Protein AF-A0A951H171-F1 (afdb_monomer_lite)

pLDDT: mean 96.92, std 2.87, range [78.06, 98.69]

Foldseek 3Di:
DQLCQCVVDDVVCSVVLLCPQQCPPPVQCFFLCVQQVVVPWRKRKDWDWDQDPLAIWTWMKIWTDDPPDIDIDIDTDDSQNHNVSSRVVSNVVNNVVVD

Radius of gyration: 13.83 Å; chains: 1; bounding box: 28×28×39 Å

Sequence (99 aa):
FFFQMDSLIPREFVGYARFLLSTIEPSQSWGVPVVARPLGYQVFFKDGSEPTGLGQLVHQIARLEGHGRKFSIAVMTDGDPSMAYGIDTIQGVTASLLG

Secondary structure (DSSP, 8-state):
-GGGHHHHS-GGGHHHHHHHHHS--GGG--SHHHHHTTTT-EEEEEEEEEE-SSSEEEEEEEEEEETTEEEEEEEEEEEESSHHHHHHHHHHHHHHHH-

Structure (mmCIF, N/CA/C/O backbone):
data_AF-A0A951H171-F1
#
_entry.id   AF-A0A951H171-F1
#
loop_
_atom_site.group_PDB
_atom_site.id
_atom_site.type_symbol
_atom_site.label_atom_id
_atom_site.label_alt_id
_atom_site.label_comp_id
_atom_site.label_asym_id
_atom_site.label_entity_id
_atom_site.label_seq_id
_atom_site.pdbx_PDB_ins_code
_atom_site.Cartn_x
_atom_site.Cartn_y
_atom_site.Cartn_z
_atom_site.occupancy
_atom_site.B_iso_or_equiv
_atom_site.auth_seq_id
_atom_site.auth_comp_id
_atom_site.auth_asym_id
_atom_site.auth_atom_id
_atom_site.pdbx_PDB_model_num
ATOM 1 N N . PHE A 1 1 ? -10.856 -10.599 0.814 1.00 78.06 1 PHE A N 1
ATOM 2 C CA . PHE A 1 1 ? -9.820 -10.945 1.810 1.00 78.06 1 PHE A CA 1
ATOM 3 C C . PHE A 1 1 ? -9.559 -9.782 2.780 1.00 78.06 1 PHE A C 1
ATOM 5 O O . PHE A 1 1 ? -10.185 -9.777 3.829 1.00 78.06 1 PHE A O 1
ATOM 12 N N . PHE A 1 2 ? -8.797 -8.732 2.429 1.00 92.62 2 PHE A N 1
ATOM 13 C CA . PHE A 1 2 ? -8.512 -7.592 3.337 1.00 92.62 2 PHE A CA 1
ATOM 14 C C . PHE A 1 2 ? -9.755 -6.808 3.822 1.00 92.62 2 PHE A C 1
ATOM 16 O O . PHE A 1 2 ? -9.803 -6.337 4.961 1.00 92.62 2 PHE A O 1
ATOM 23 N N . PHE A 1 3 ? -10.823 -6.740 3.019 1.00 93.75 3 PHE A N 1
ATOM 24 C CA . PHE A 1 3 ? -12.074 -6.083 3.432 1.00 93.75 3 PHE A CA 1
ATOM 25 C C . PHE A 1 3 ? -12.769 -6.788 4.612 1.00 93.75 3 PHE A C 1
ATOM 27 O O . PHE A 1 3 ? -13.399 -6.147 5.454 1.00 93.75 3 PHE A O 1
ATOM 34 N N . GLN A 1 4 ? -12.594 -8.104 4.721 1.00 94.50 4 GLN A N 1
ATOM 35 C CA . GLN A 1 4 ? -13.170 -8.951 5.769 1.00 94.50 4 GLN A CA 1
ATOM 36 C C . GLN A 1 4 ? -12.100 -9.475 6.741 1.00 94.50 4 GLN A C 1
ATOM 38 O O . GLN A 1 4 ? -12.370 -10.405 7.493 1.00 94.50 4 GLN A O 1
ATOM 43 N N . MET A 1 5 ? -10.899 -8.881 6.736 1.00 93.62 5 MET A N 1
ATOM 44 C CA . MET A 1 5 ? -9.723 -9.352 7.478 1.00 93.62 5 MET A CA 1
ATOM 45 C C . MET A 1 5 ? -10.049 -9.718 8.930 1.00 93.62 5 MET A C 1
ATOM 47 O O . MET A 1 5 ? -9.833 -10.854 9.334 1.00 93.62 5 MET A O 1
ATOM 51 N N . ASP A 1 6 ? -10.661 -8.797 9.678 1.00 95.19 6 ASP A N 1
ATOM 52 C CA . ASP A 1 6 ? -10.948 -9.005 11.103 1.00 95.19 6 ASP A CA 1
ATOM 53 C C . ASP A 1 6 ? -11.948 -10.152 11.360 1.00 95.19 6 ASP A C 1
ATOM 55 O O . ASP A 1 6 ? -11.929 -10.743 12.431 1.00 95.19 6 ASP A O 1
ATOM 59 N N . SER A 1 7 ? -12.821 -10.484 10.397 1.00 95.69 7 SER A N 1
ATOM 60 C CA . SER A 1 7 ? -13.779 -11.599 10.528 1.00 95.69 7 SER A CA 1
ATOM 61 C C . SER A 1 7 ? -13.215 -12.956 10.111 1.00 95.69 7 SER A C 1
ATOM 63 O O . SER A 1 7 ? -13.803 -13.982 10.436 1.00 95.69 7 SER A O 1
ATOM 65 N N . LEU A 1 8 ? -12.105 -12.965 9.370 1.00 95.50 8 LEU A N 1
ATOM 66 C CA . LEU A 1 8 ? -11.452 -14.186 8.889 1.00 95.50 8 LEU A CA 1
ATOM 67 C C . LEU A 1 8 ? -10.329 -14.656 9.825 1.00 95.50 8 LEU A C 1
ATOM 69 O O . LEU A 1 8 ? -9.816 -15.758 9.661 1.00 95.50 8 LEU A O 1
ATOM 73 N N . ILE A 1 9 ? -9.942 -13.823 10.791 1.00 95.56 9 ILE A N 1
ATOM 74 C CA . ILE A 1 9 ? -8.902 -14.108 11.779 1.00 95.56 9 ILE A CA 1
ATOM 75 C C . ILE A 1 9 ? -9.591 -14.499 13.095 1.00 95.56 9 ILE A C 1
ATOM 77 O O . ILE A 1 9 ? -10.532 -13.808 13.499 1.00 95.56 9 ILE A O 1
ATOM 81 N N . PRO A 1 10 ? -9.148 -15.566 13.792 1.00 97.38 10 PRO A N 1
ATOM 82 C CA . PRO A 1 10 ? -9.644 -15.872 15.131 1.00 97.38 10 PRO A CA 1
ATOM 83 C C . PRO A 1 10 ? -9.543 -14.645 16.039 1.00 97.38 10 PRO A C 1
ATOM 85 O O . PRO A 1 10 ? -8.554 -13.908 15.998 1.00 97.38 10 PRO A O 1
ATOM 88 N N . ARG A 1 11 ? -10.587 -14.392 16.832 1.00 97.19 11 ARG A N 1
ATOM 89 C CA . ARG A 1 11 ? -10.786 -13.114 17.533 1.00 97.19 11 ARG A CA 1
ATOM 90 C C . ARG A 1 11 ? -9.578 -12.716 18.386 1.00 97.19 11 ARG A C 1
ATOM 92 O O . ARG A 1 11 ? -9.217 -11.542 18.423 1.00 97.19 11 ARG A O 1
ATOM 99 N N . GLU A 1 12 ? -8.950 -13.685 19.036 1.00 98.19 12 GLU A N 1
ATOM 100 C CA . GLU A 1 12 ? -7.763 -13.541 19.876 1.00 98.19 12 GLU A CA 1
ATOM 101 C C . GLU A 1 12 ? -6.524 -13.024 19.121 1.00 98.19 12 GLU A C 1
ATOM 103 O O . GLU A 1 12 ? -5.674 -12.373 19.723 1.00 98.19 12 GLU A O 1
ATOM 108 N N . PHE A 1 13 ? -6.437 -13.237 17.803 1.00 98.19 13 PHE A N 1
ATOM 109 C CA . PHE A 1 13 ? -5.291 -12.840 16.978 1.00 98.19 13 PHE A CA 1
ATOM 110 C C . PHE A 1 13 ? -5.541 -11.597 16.119 1.00 98.19 13 PHE A C 1
ATOM 112 O O . PHE A 1 13 ? -4.597 -11.091 15.512 1.00 98.19 13 PHE A O 1
ATOM 119 N N . VAL A 1 14 ? -6.766 -11.056 16.080 1.00 97.81 14 VAL A N 1
ATOM 120 C CA . VAL A 1 14 ? -7.099 -9.871 15.261 1.00 97.81 14 VAL A CA 1
ATOM 121 C C . VAL A 1 14 ? -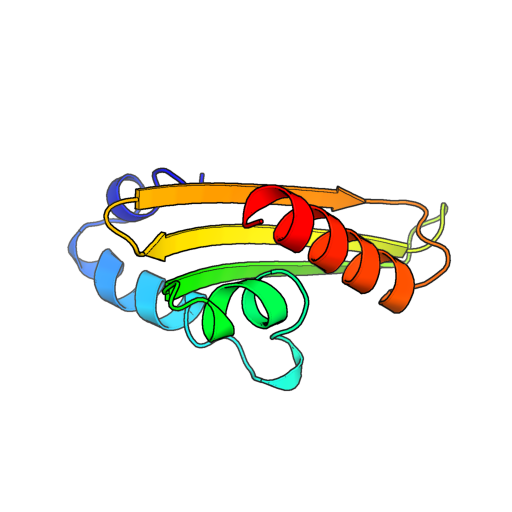6.182 -8.694 15.589 1.00 97.81 14 VAL A C 1
ATOM 123 O O . VAL A 1 14 ? -5.642 -8.063 14.683 1.00 97.81 14 VAL A O 1
ATOM 126 N N . GLY A 1 15 ? -5.955 -8.418 16.877 1.00 98.31 15 GLY A N 1
ATOM 127 C CA . GLY A 1 15 ? -5.062 -7.337 17.302 1.00 98.31 15 GLY A CA 1
ATOM 128 C C . GLY A 1 15 ? -3.624 -7.539 16.816 1.00 98.31 15 GLY A C 1
ATOM 129 O O . GLY A 1 15 ? -3.019 -6.613 16.279 1.00 98.31 15 GLY A O 1
ATOM 130 N N . TYR A 1 16 ? -3.105 -8.762 16.937 1.00 98.38 16 TYR A N 1
ATOM 131 C CA . TYR A 1 16 ? -1.750 -9.100 16.504 1.00 98.38 16 TYR A CA 1
ATOM 132 C C . TYR A 1 16 ? -1.584 -9.001 14.982 1.00 98.38 16 TYR A C 1
ATOM 134 O O . TYR A 1 16 ? -0.631 -8.395 14.497 1.00 98.38 16 TYR A O 1
ATOM 142 N N . ALA A 1 17 ? -2.543 -9.513 14.213 1.00 97.88 17 ALA A N 1
ATOM 143 C CA . ALA A 1 17 ? -2.518 -9.420 12.757 1.00 97.88 17 ALA A CA 1
ATOM 144 C C . ALA A 1 17 ? -2.609 -7.969 12.264 1.00 97.88 17 ALA A C 1
ATOM 146 O O . ALA A 1 17 ? -1.874 -7.571 11.360 1.00 97.88 17 ALA A O 1
ATOM 147 N N . ARG A 1 18 ? -3.472 -7.154 12.885 1.00 98.00 18 ARG A N 1
ATOM 148 C CA . ARG A 1 18 ? -3.564 -5.717 12.596 1.00 98.00 18 ARG A CA 1
ATOM 149 C C . ARG A 1 18 ? -2.247 -5.008 12.881 1.00 98.00 18 ARG A C 1
ATOM 151 O O . ARG A 1 18 ? -1.821 -4.210 12.055 1.00 98.00 18 ARG A O 1
ATOM 158 N N . PHE A 1 19 ? -1.592 -5.323 14.000 1.00 98.44 19 PHE A N 1
ATOM 159 C CA . PHE A 1 19 ? -0.263 -4.800 14.306 1.00 98.44 19 PHE A CA 1
ATOM 160 C C . PHE A 1 19 ? 0.712 -5.123 13.169 1.00 98.44 19 PHE A C 1
ATOM 162 O O . PHE A 1 19 ? 1.147 -4.198 12.489 1.00 98.44 19 PHE A O 1
ATOM 169 N N . LEU A 1 20 ? 0.926 -6.407 12.857 1.00 98.00 20 LEU A N 1
ATOM 170 C CA . LEU A 1 20 ? 1.861 -6.837 11.810 1.00 98.00 20 LEU A CA 1
ATOM 171 C C . LEU A 1 20 ? 1.609 -6.169 10.449 1.00 98.00 20 LEU A C 1
ATOM 173 O O . LEU A 1 20 ? 2.547 -5.705 9.807 1.00 98.00 20 LEU A O 1
ATOM 177 N N . LEU A 1 21 ? 0.349 -6.088 10.015 1.00 97.94 21 LEU A N 1
ATOM 178 C CA . LEU A 1 21 ? -0.014 -5.529 8.707 1.00 97.94 21 LEU A CA 1
ATOM 179 C C . LEU A 1 21 ? 0.020 -3.994 8.668 1.00 97.94 21 LEU A C 1
ATOM 181 O O . LEU A 1 21 ? 0.017 -3.417 7.582 1.00 97.94 21 LEU A O 1
ATOM 185 N N . SER A 1 22 ? 0.038 -3.330 9.827 1.00 98.00 22 SER A N 1
ATOM 186 C CA . SER A 1 22 ? 0.163 -1.868 9.934 1.00 98.00 22 SER A CA 1
ATOM 187 C C . SER A 1 22 ? 1.602 -1.397 10.156 1.00 98.00 22 SER A C 1
ATOM 189 O O . SER A 1 22 ? 1.921 -0.247 9.839 1.00 98.00 22 SER A O 1
ATOM 191 N N . THR A 1 23 ? 2.476 -2.285 10.640 1.00 97.31 23 THR A N 1
ATOM 192 C CA . THR A 1 23 ? 3.877 -2.010 10.991 1.00 97.31 23 THR A CA 1
ATOM 193 C C . THR A 1 23 ? 4.865 -2.800 10.130 1.00 97.31 23 THR A C 1
ATOM 195 O O . THR A 1 23 ? 5.884 -3.273 10.633 1.00 97.31 23 THR A O 1
ATOM 198 N N . ILE A 1 24 ? 4.562 -2.969 8.840 1.00 97.50 24 ILE A N 1
ATOM 199 C CA . ILE A 1 24 ? 5.524 -3.508 7.869 1.00 97.50 24 ILE A CA 1
ATOM 200 C C . ILE A 1 24 ? 6.805 -2.662 7.889 1.00 97.50 24 ILE A C 1
ATOM 202 O O . ILE A 1 24 ? 6.753 -1.443 8.073 1.00 97.50 24 ILE A O 1
ATOM 206 N N . GLU A 1 25 ? 7.943 -3.340 7.730 1.00 97.31 25 GLU A N 1
ATOM 207 C CA . GLU A 1 25 ? 9.282 -2.756 7.788 1.00 97.31 25 GLU A CA 1
ATOM 208 C C . GLU A 1 25 ? 9.400 -1.523 6.859 1.00 97.31 25 GLU A C 1
ATOM 210 O O . GLU A 1 25 ? 8.866 -1.544 5.745 1.00 97.31 25 GLU A O 1
ATOM 215 N N . PRO A 1 26 ? 10.051 -0.427 7.303 1.00 96.19 26 PRO A N 1
ATOM 216 C CA . PRO A 1 26 ? 10.059 0.837 6.568 1.00 96.19 26 PRO A CA 1
ATOM 217 C C . PRO A 1 26 ? 10.511 0.758 5.104 1.00 96.19 26 PRO A C 1
ATOM 219 O O . PRO A 1 26 ? 9.892 1.408 4.262 1.00 96.19 26 PRO A O 1
ATOM 222 N N . SER A 1 27 ? 11.535 -0.034 4.769 1.00 96.00 27 SER A N 1
ATOM 223 C CA . SER A 1 27 ? 11.995 -0.202 3.380 1.00 96.00 27 SER A CA 1
ATOM 224 C C . SER A 1 27 ? 10.972 -0.910 2.482 1.00 96.00 27 SER A C 1
ATOM 226 O O . SER A 1 27 ? 10.957 -0.685 1.275 1.00 96.00 27 SER A O 1
ATOM 228 N N . GLN A 1 28 ? 10.078 -1.715 3.063 1.00 96.00 28 GLN A N 1
ATOM 229 C CA . GLN A 1 28 ? 8.977 -2.392 2.366 1.00 96.00 28 GLN A CA 1
ATOM 230 C C . GLN A 1 28 ? 7.668 -1.579 2.372 1.00 96.00 28 GLN A C 1
ATOM 232 O O . GLN A 1 28 ? 6.644 -2.016 1.848 1.00 96.00 28 GLN A O 1
ATOM 237 N N . SER A 1 29 ? 7.672 -0.375 2.952 1.00 97.38 29 SER A N 1
ATOM 238 C CA . SER A 1 29 ? 6.485 0.471 3.099 1.00 97.38 29 SER A CA 1
ATOM 239 C C . SER A 1 29 ? 6.326 1.490 1.958 1.00 97.38 29 SER A C 1
ATOM 241 O O . SER A 1 29 ? 6.200 2.692 2.199 1.00 97.38 29 SER A O 1
ATOM 243 N N . TRP A 1 30 ? 6.281 1.008 0.719 1.00 97.69 30 TRP A N 1
ATOM 244 C CA . TRP A 1 30 ? 6.047 1.778 -0.514 1.00 97.69 30 TRP A CA 1
ATOM 245 C C . TRP A 1 30 ? 4.602 1.606 -1.031 1.00 97.69 30 TRP A C 1
ATOM 247 O O . TRP A 1 30 ? 3.854 0.797 -0.492 1.00 97.69 30 TRP A O 1
ATOM 257 N N . GLY A 1 31 ? 4.171 2.335 -2.071 1.00 98.38 31 GLY A N 1
ATOM 258 C CA . GLY A 1 31 ? 2.852 2.136 -2.703 1.00 98.38 31 GLY A CA 1
ATOM 259 C C . GLY A 1 31 ? 1.682 2.802 -1.961 1.00 98.38 31 GLY A C 1
ATOM 260 O O . GLY A 1 31 ? 1.755 3.975 -1.595 1.00 98.38 31 GLY A O 1
ATOM 261 N N . VAL A 1 32 ? 0.598 2.053 -1.718 1.00 98.44 32 VAL A N 1
ATOM 262 C CA . VAL A 1 32 ? -0.616 2.507 -1.010 1.00 98.44 32 VAL A CA 1
ATOM 263 C C . VAL A 1 32 ? -0.311 3.261 0.296 1.00 98.44 32 VAL A C 1
ATOM 265 O O . VAL A 1 32 ? -0.856 4.354 0.464 1.00 98.44 32 VAL A O 1
ATOM 268 N N . PRO A 1 33 ? 0.521 2.760 1.241 1.00 98.25 33 PRO A N 1
ATOM 269 C CA . PRO A 1 33 ? 0.767 3.454 2.506 1.00 98.25 33 PRO A CA 1
ATOM 270 C C . PRO A 1 33 ? 1.406 4.837 2.345 1.00 98.25 33 PRO A C 1
ATOM 272 O O . PRO A 1 33 ? 1.097 5.713 3.151 1.00 98.25 33 PRO A O 1
ATOM 275 N N . VAL A 1 34 ? 2.254 5.054 1.332 1.00 98.25 34 VAL A N 1
ATOM 276 C CA . VAL A 1 34 ? 2.904 6.357 1.087 1.00 98.25 34 VAL A CA 1
ATOM 277 C C . VAL A 1 34 ? 1.874 7.415 0.700 1.00 98.25 34 VAL A C 1
ATOM 279 O O . VAL A 1 34 ? 1.976 8.555 1.139 1.00 98.25 34 VAL A O 1
ATOM 282 N N . VAL A 1 35 ? 0.843 7.027 -0.054 1.00 98.50 35 VAL A N 1
ATOM 283 C CA . VAL A 1 35 ? -0.236 7.931 -0.476 1.00 98.50 35 VAL A CA 1
ATOM 284 C C . VAL A 1 35 ? -1.301 8.084 0.612 1.00 98.50 35 VAL A C 1
ATOM 286 O O . VAL A 1 35 ? -1.739 9.189 0.919 1.00 98.50 35 VAL A O 1
ATOM 289 N N . ALA A 1 36 ? -1.735 6.978 1.216 1.00 98.31 36 ALA A N 1
ATOM 290 C CA . ALA A 1 36 ? -2.911 6.961 2.081 1.00 98.31 36 ALA A CA 1
ATOM 291 C C . ALA A 1 36 ? -2.643 7.460 3.511 1.00 98.31 36 ALA A C 1
ATOM 293 O O . ALA A 1 36 ? -3.513 8.103 4.103 1.00 98.31 36 ALA A O 1
ATOM 294 N N . ARG A 1 37 ? -1.460 7.189 4.086 1.00 97.88 37 ARG A N 1
ATOM 295 C CA . ARG A 1 37 ? -1.152 7.599 5.471 1.00 97.88 37 ARG A CA 1
ATOM 296 C C . ARG A 1 37 ? -1.138 9.124 5.652 1.00 97.88 37 ARG A C 1
ATOM 298 O O . ARG A 1 37 ? -1.766 9.575 6.609 1.00 97.88 37 ARG A O 1
ATOM 305 N N . PRO A 1 38 ? -0.517 9.936 4.767 1.00 98.00 38 PRO A N 1
ATOM 306 C CA . PRO A 1 38 ? -0.585 11.399 4.870 1.00 98.00 38 PRO A CA 1
ATOM 307 C C . PRO A 1 38 ? -2.012 11.958 4.828 1.00 98.00 38 PRO A C 1
ATOM 309 O O . PRO A 1 38 ? -2.277 13.011 5.398 1.00 98.00 38 PRO A O 1
ATOM 312 N N . LEU A 1 39 ? -2.946 11.234 4.203 1.00 97.50 39 LEU A N 1
ATOM 313 C CA . LEU A 1 39 ? -4.365 11.588 4.147 1.00 97.50 39 LEU A CA 1
ATOM 314 C C . LEU A 1 39 ? -5.148 11.153 5.399 1.00 97.50 39 LEU A C 1
ATOM 316 O O . LEU A 1 39 ? -6.367 11.300 5.437 1.00 97.50 39 LEU A O 1
ATOM 320 N N . GLY A 1 40 ? -4.488 10.610 6.426 1.00 97.44 40 GLY A N 1
ATOM 321 C CA . GLY A 1 40 ? -5.107 10.244 7.703 1.00 97.44 40 GLY A CA 1
ATOM 322 C C . GLY A 1 40 ? -5.758 8.859 7.738 1.00 97.44 40 GLY A C 1
ATOM 323 O O . GLY A 1 40 ? -6.517 8.571 8.663 1.00 97.44 40 GLY A O 1
ATOM 324 N N . TYR A 1 41 ? -5.482 7.990 6.762 1.00 98.31 41 TYR A N 1
ATOM 325 C CA . TYR A 1 41 ? -5.923 6.595 6.817 1.00 98.31 41 TYR A CA 1
ATOM 326 C C . TYR A 1 41 ? -4.962 5.739 7.649 1.00 98.31 41 TYR A C 1
ATOM 328 O O . TYR A 1 41 ? -3.742 5.801 7.478 1.00 98.31 41 TYR A O 1
ATOM 336 N N . GLN A 1 42 ? -5.511 4.856 8.485 1.00 98.19 42 GLN A N 1
ATOM 337 C CA . GLN A 1 42 ? -4.782 3.665 8.914 1.00 98.19 42 GLN A CA 1
ATOM 338 C C . GLN A 1 42 ? -4.738 2.668 7.761 1.00 98.19 42 GLN A C 1
ATOM 340 O O . GLN A 1 42 ? -5.754 2.410 7.111 1.00 98.19 42 GLN A O 1
ATOM 345 N N . VAL A 1 43 ? -3.557 2.106 7.521 1.00 98.44 43 VAL A N 1
ATOM 346 C CA . VAL A 1 43 ? -3.297 1.225 6.383 1.00 98.44 43 VAL A CA 1
ATOM 347 C C . VAL A 1 43 ? -2.800 -0.116 6.902 1.00 98.44 43 VAL A C 1
ATOM 349 O O . VAL A 1 43 ? -1.792 -0.168 7.604 1.00 98.44 43 VAL A O 1
ATOM 352 N N . PHE A 1 44 ? -3.499 -1.184 6.525 1.00 98.44 44 PHE A N 1
ATOM 353 C CA . PHE A 1 44 ? -3.095 -2.572 6.742 1.00 98.44 44 PHE A CA 1
ATOM 354 C C . PHE A 1 44 ? -2.840 -3.181 5.376 1.00 98.44 44 PHE A C 1
ATOM 356 O O . PHE A 1 44 ? -3.773 -3.240 4.577 1.00 98.44 44 PHE A O 1
ATOM 363 N N . PHE A 1 45 ? -1.622 -3.603 5.070 1.00 98.25 45 PHE A N 1
ATOM 364 C CA . PHE A 1 45 ? -1.280 -3.972 3.698 1.00 98.25 45 PHE A CA 1
ATOM 365 C C . PHE A 1 45 ? -0.354 -5.174 3.624 1.00 98.25 45 PHE A C 1
ATOM 367 O O . PHE A 1 45 ? 0.216 -5.596 4.625 1.00 98.25 45 PHE A O 1
ATOM 374 N N . LYS A 1 46 ? -0.235 -5.732 2.421 1.00 97.81 46 LYS A N 1
ATOM 375 C CA . LYS A 1 46 ? 0.863 -6.609 2.040 1.00 97.81 46 LYS A CA 1
ATO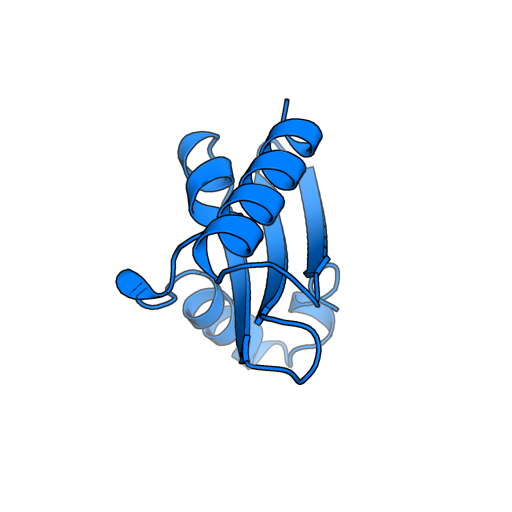M 376 C C . LYS A 1 46 ? 1.261 -6.329 0.599 1.00 97.81 46 LYS A C 1
ATOM 378 O O . LYS A 1 46 ? 0.417 -6.195 -0.286 1.00 97.81 46 LYS A O 1
ATOM 383 N N . ASP A 1 47 ? 2.560 -6.243 0.413 1.00 97.25 47 ASP A N 1
ATOM 384 C CA . ASP A 1 47 ? 3.275 -6.064 -0.839 1.00 97.25 47 ASP A CA 1
ATOM 385 C C . ASP A 1 47 ? 3.760 -7.402 -1.429 1.00 97.25 47 ASP A C 1
ATOM 387 O O . ASP A 1 47 ? 3.873 -8.409 -0.721 1.00 97.25 47 ASP A O 1
ATOM 391 N N . GLY A 1 48 ? 4.067 -7.413 -2.720 1.00 96.31 48 GLY A N 1
ATOM 392 C CA . GLY A 1 48 ? 4.784 -8.498 -3.378 1.00 96.31 48 GLY A CA 1
ATOM 393 C C . GLY A 1 48 ? 5.447 -8.003 -4.656 1.00 96.31 48 GLY A C 1
ATOM 394 O O . GLY A 1 48 ? 4.847 -7.231 -5.400 1.00 96.31 48 GLY A O 1
ATOM 395 N N . SER A 1 49 ? 6.675 -8.444 -4.908 1.00 96.25 49 SER A N 1
ATOM 396 C CA . SER A 1 49 ? 7.380 -8.168 -6.157 1.00 96.25 49 SER A CA 1
ATOM 397 C C . SER A 1 49 ? 8.267 -9.341 -6.544 1.00 96.25 49 SER A C 1
ATOM 399 O O . SER A 1 49 ? 8.969 -9.858 -5.679 1.00 96.25 49 SER A O 1
ATOM 401 N N . GLU A 1 50 ? 8.268 -9.724 -7.816 1.00 97.31 50 GLU A N 1
ATOM 402 C CA . GLU A 1 50 ? 9.085 -10.827 -8.330 1.00 97.31 50 GLU A CA 1
ATOM 403 C C . GLU A 1 50 ? 9.402 -10.600 -9.821 1.00 97.31 50 GLU A C 1
ATOM 405 O O . GLU A 1 50 ? 8.519 -10.182 -10.576 1.00 97.31 50 GLU A O 1
ATOM 410 N N . PRO A 1 51 ? 10.627 -10.882 -10.293 1.00 97.06 51 PRO A N 1
ATOM 411 C CA . PRO A 1 51 ? 10.910 -10.946 -11.722 1.00 97.06 51 PRO A CA 1
ATOM 412 C C . PRO A 1 51 ? 10.132 -12.067 -12.424 1.00 97.06 51 PRO A C 1
ATOM 414 O O . PRO A 1 51 ? 10.066 -13.197 -11.948 1.00 97.06 51 PRO A O 1
ATOM 417 N N . THR A 1 52 ? 9.601 -11.784 -13.610 1.00 96.75 52 THR A N 1
ATOM 418 C CA . THR A 1 52 ? 8.891 -12.760 -14.448 1.00 96.75 52 THR A CA 1
ATOM 419 C C . THR A 1 52 ? 9.471 -12.791 -15.861 1.00 96.75 52 THR A C 1
ATOM 421 O O . THR A 1 52 ? 10.309 -11.970 -16.234 1.00 96.75 52 THR A O 1
ATOM 424 N N . GLY A 1 53 ? 9.008 -13.731 -16.692 1.00 97.19 53 GLY A N 1
ATOM 425 C CA . GLY A 1 53 ? 9.359 -13.751 -18.118 1.00 97.19 53 GLY A CA 1
ATOM 426 C C . GLY A 1 53 ? 8.809 -12.558 -18.913 1.00 97.19 53 GLY A C 1
ATOM 427 O O . GLY A 1 53 ? 9.240 -12.343 -20.043 1.00 97.19 53 GLY A O 1
ATOM 428 N N . LEU A 1 54 ? 7.870 -11.795 -18.342 1.00 96.75 54 LEU A N 1
ATOM 429 C CA . LEU A 1 54 ? 7.245 -10.630 -18.971 1.00 96.75 54 LEU A CA 1
ATOM 430 C C . LEU A 1 54 ? 7.851 -9.301 -18.497 1.00 96.75 54 LEU A C 1
ATOM 432 O O . LEU A 1 54 ? 7.675 -8.290 -19.170 1.00 96.75 54 LEU A O 1
ATOM 436 N N . GLY A 1 55 ? 8.557 -9.288 -17.364 1.00 97.19 55 GLY A N 1
ATOM 437 C CA . GLY A 1 55 ? 9.097 -8.078 -16.751 1.00 97.19 55 GLY A CA 1
ATOM 438 C C . GLY A 1 55 ? 9.148 -8.212 -15.234 1.00 97.19 55 GLY A C 1
ATOM 439 O O . GLY A 1 55 ? 9.759 -9.140 -14.703 1.00 97.19 55 GLY A O 1
ATOM 440 N N . GLN A 1 56 ? 8.535 -7.269 -14.529 1.00 98.06 56 GLN A N 1
ATOM 441 C CA . GLN A 1 56 ? 8.353 -7.318 -13.083 1.00 98.06 56 GLN A CA 1
ATOM 442 C C . GLN A 1 56 ? 6.877 -7.514 -12.749 1.00 98.06 56 GLN A C 1
ATOM 444 O O . GLN A 1 56 ? 6.013 -6.791 -13.245 1.00 98.06 56 GLN A O 1
ATOM 449 N N . LEU A 1 57 ? 6.608 -8.471 -11.869 1.00 98.12 57 LEU A N 1
ATOM 450 C CA . LEU A 1 57 ? 5.358 -8.566 -11.137 1.00 98.12 57 LEU A CA 1
ATOM 451 C C . LEU A 1 57 ? 5.475 -7.660 -9.917 1.00 98.12 57 LEU A C 1
ATOM 453 O O . LEU A 1 57 ? 6.417 -7.805 -9.139 1.00 98.12 57 LEU A O 1
ATOM 457 N N . VAL A 1 58 ? 4.541 -6.725 -9.747 1.00 98.38 58 VAL A N 1
ATOM 458 C CA . VAL A 1 58 ? 4.513 -5.795 -8.610 1.00 98.38 58 VAL A CA 1
ATOM 459 C C . VAL A 1 58 ? 3.078 -5.642 -8.134 1.00 98.38 58 VAL A C 1
ATOM 461 O O . VAL A 1 58 ? 2.177 -5.249 -8.870 1.00 98.38 58 VAL A O 1
ATOM 464 N N . HIS A 1 59 ? 2.816 -6.016 -6.893 1.00 97.25 59 HIS A N 1
ATOM 465 C CA . HIS A 1 59 ? 1.466 -6.097 -6.364 1.00 97.25 59 HIS A CA 1
ATOM 466 C C . HIS A 1 59 ? 1.397 -5.503 -4.970 1.00 97.25 59 HIS A C 1
ATOM 468 O O . HIS A 1 59 ? 2.310 -5.644 -4.153 1.00 97.25 59 HIS A O 1
ATOM 474 N N . GLN A 1 60 ? 0.256 -4.899 -4.662 1.00 98.00 60 GLN A N 1
ATOM 475 C CA . GLN A 1 60 ? -0.060 -4.549 -3.292 1.00 98.00 60 GLN A CA 1
ATOM 476 C C . GLN A 1 60 ? -1.559 -4.631 -3.045 1.0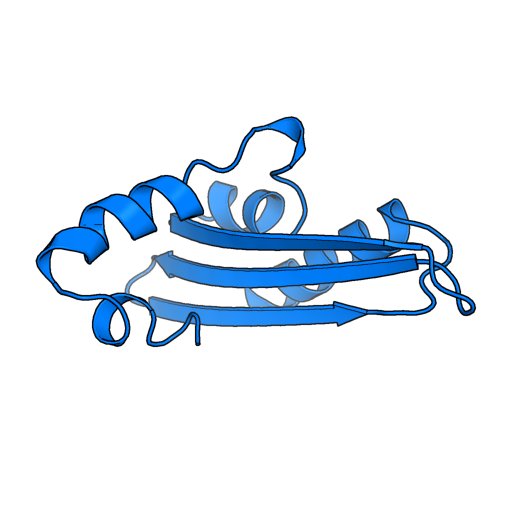0 98.00 60 GLN A C 1
ATOM 478 O O . GLN A 1 60 ? -2.383 -4.167 -3.836 1.00 98.00 60 GLN A O 1
ATOM 483 N N . ILE A 1 61 ? -1.910 -5.216 -1.907 1.00 98.06 61 ILE A N 1
ATOM 484 C CA . ILE A 1 61 ? -3.271 -5.244 -1.391 1.00 98.06 61 ILE A CA 1
ATOM 485 C C . ILE A 1 61 ? -3.296 -4.558 -0.035 1.00 98.06 61 ILE A C 1
ATOM 487 O O . ILE A 1 61 ? -2.419 -4.772 0.802 1.00 98.06 61 ILE A O 1
ATOM 491 N N . ALA A 1 62 ? -4.304 -3.725 0.185 1.00 98.19 62 ALA A N 1
ATOM 492 C CA . ALA A 1 62 ? -4.427 -2.953 1.403 1.00 98.19 62 ALA A CA 1
ATOM 493 C C . ALA A 1 62 ? -5.881 -2.793 1.836 1.00 98.19 62 ALA A C 1
ATOM 495 O O . ALA A 1 62 ? -6.807 -2.727 1.028 1.00 98.19 62 ALA A O 1
ATOM 496 N N . ARG A 1 63 ? -6.068 -2.675 3.143 1.00 98.12 63 ARG A N 1
ATOM 497 C CA . ARG A 1 63 ? -7.268 -2.173 3.797 1.00 98.12 63 ARG A CA 1
ATOM 498 C C . ARG A 1 63 ? -6.972 -0.788 4.347 1.00 98.12 63 ARG A C 1
ATOM 500 O O . ARG A 1 63 ? -5.976 -0.608 5.046 1.00 98.12 63 ARG A O 1
ATOM 507 N N . LEU A 1 64 ? -7.863 0.153 4.059 1.00 98.00 64 LEU A N 1
ATOM 508 C CA . LEU A 1 64 ? -7.792 1.521 4.548 1.00 98.00 64 LEU A CA 1
ATOM 509 C C . LEU A 1 64 ? -8.972 1.767 5.482 1.00 98.00 64 LEU A C 1
ATOM 511 O O . LEU A 1 64 ? -10.117 1.450 5.148 1.00 98.00 64 LEU A O 1
ATOM 515 N N . GLU A 1 65 ? -8.686 2.328 6.649 1.00 97.94 65 GLU A N 1
ATOM 516 C CA . GLU A 1 65 ? -9.679 2.738 7.640 1.00 97.94 65 GLU A CA 1
ATOM 517 C C . GLU A 1 65 ? -9.430 4.199 8.020 1.00 97.94 65 GLU A C 1
ATOM 519 O O . GLU A 1 65 ? -8.333 4.559 8.443 1.00 97.94 65 GLU A O 1
ATOM 524 N N . GLY A 1 66 ? -10.432 5.058 7.846 1.00 96.75 66 GLY A N 1
ATOM 525 C CA . GLY A 1 66 ? -10.314 6.494 8.106 1.00 96.75 66 GLY A CA 1
ATOM 526 C C . GLY A 1 66 ? -11.530 7.260 7.594 1.00 96.75 66 GLY A C 1
ATOM 527 O O . GLY A 1 66 ? -12.284 6.750 6.767 1.00 96.75 66 GLY A O 1
ATOM 528 N N . HIS A 1 67 ? -11.753 8.479 8.093 1.00 95.88 67 HIS A N 1
ATOM 529 C CA . HIS A 1 67 ? -12.852 9.356 7.640 1.00 95.88 67 HIS A CA 1
ATOM 530 C C . HIS A 1 67 ? -14.246 8.705 7.689 1.00 95.88 67 HIS A C 1
ATOM 532 O O . HIS A 1 67 ? -15.055 8.879 6.778 1.00 95.88 67 HIS A O 1
ATOM 538 N N . GLY A 1 68 ? -14.504 7.877 8.709 1.00 96.19 68 GLY A N 1
ATOM 539 C CA . GLY A 1 68 ? -15.757 7.122 8.847 1.00 96.19 68 GLY A CA 1
ATOM 540 C C . GLY A 1 68 ? -15.974 6.042 7.778 1.00 96.19 68 GLY A C 1
ATOM 541 O O . GLY A 1 68 ? -17.059 5.473 7.689 1.00 96.19 68 GLY A O 1
ATOM 542 N N . ARG A 1 69 ? -14.957 5.752 6.960 1.00 93.75 69 ARG A N 1
ATOM 543 C CA . ARG A 1 69 ? -15.007 4.806 5.849 1.00 93.75 69 ARG A CA 1
ATOM 544 C C . ARG A 1 69 ? -13.975 3.704 6.016 1.00 93.75 69 ARG A C 1
ATOM 546 O O . ARG A 1 69 ? -12.955 3.836 6.694 1.00 93.75 69 ARG A O 1
ATOM 553 N N . LYS A 1 70 ? -14.281 2.588 5.367 1.00 95.31 70 LYS A N 1
ATOM 554 C CA . LYS A 1 70 ? -13.465 1.388 5.366 1.00 95.31 70 LYS A CA 1
ATOM 555 C C . LYS A 1 70 ? -13.634 0.675 4.046 1.00 95.31 70 LYS A C 1
ATOM 557 O O . LYS A 1 70 ? -14.746 0.296 3.687 1.00 95.31 70 LYS A O 1
ATOM 562 N N . PHE A 1 71 ? -12.534 0.473 3.349 1.00 95.06 71 PHE A N 1
ATOM 563 C CA . PHE A 1 71 ? -12.521 -0.239 2.081 1.00 95.06 71 PHE A CA 1
ATOM 564 C C . PHE A 1 71 ? -11.187 -0.954 1.909 1.00 95.06 71 PHE A C 1
ATOM 566 O O . PHE A 1 71 ? -10.294 -0.899 2.760 1.00 95.06 71 PHE A O 1
ATOM 573 N N . SER A 1 72 ? -11.074 -1.710 0.828 1.00 96.88 72 SER A N 1
ATOM 574 C CA . SER A 1 72 ? -9.830 -2.364 0.459 1.00 96.88 72 SER A CA 1
ATOM 575 C C . SER A 1 72 ? -9.560 -2.152 -1.014 1.00 96.88 72 SER A C 1
ATOM 577 O O . SER A 1 72 ? -10.490 -2.080 -1.811 1.00 96.88 72 SER A O 1
ATOM 579 N N . ILE A 1 73 ? -8.283 -2.059 -1.341 1.00 96.81 73 ILE A N 1
ATOM 580 C CA . ILE A 1 73 ? -7.766 -1.901 -2.689 1.00 96.81 73 ILE A CA 1
ATOM 581 C C . ILE A 1 73 ? -6.780 -3.035 -2.949 1.00 96.81 73 ILE A C 1
ATOM 583 O O . ILE A 1 73 ? -6.023 -3.413 -2.057 1.00 96.81 73 ILE A O 1
ATOM 587 N N . ALA A 1 74 ? -6.814 -3.594 -4.151 1.00 97.56 74 ALA A N 1
ATOM 588 C CA . ALA A 1 74 ? -5.819 -4.537 -4.632 1.00 97.56 74 ALA A CA 1
ATOM 589 C C . ALA A 1 74 ? -5.387 -4.070 -6.018 1.00 97.56 74 ALA A C 1
ATOM 591 O O . ALA A 1 74 ? -6.221 -3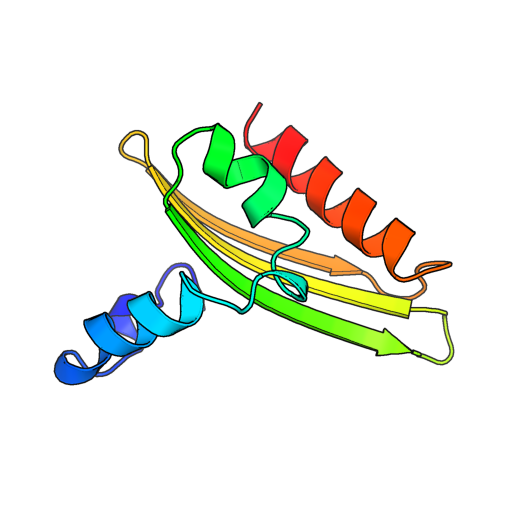.971 -6.917 1.00 97.56 74 ALA A O 1
ATOM 592 N N . VAL A 1 75 ? -4.106 -3.756 -6.165 1.00 97.88 75 VAL A N 1
ATOM 593 C CA . VAL A 1 75 ? -3.501 -3.396 -7.446 1.00 97.88 75 VAL A CA 1
ATOM 594 C C . VAL A 1 75 ? -2.507 -4.492 -7.784 1.00 97.88 75 VAL A C 1
ATOM 596 O O . VAL A 1 75 ? -1.624 -4.800 -6.980 1.00 97.88 75 VAL A O 1
ATOM 599 N N . MET A 1 76 ? -2.703 -5.119 -8.941 1.00 96.88 76 MET A N 1
ATOM 600 C CA . MET A 1 76 ? -1.911 -6.258 -9.384 1.00 96.88 76 MET A CA 1
ATOM 601 C C . MET A 1 76 ? -1.438 -6.023 -10.820 1.00 96.88 76 MET A C 1
ATOM 603 O O . MET A 1 76 ? -2.264 -6.015 -11.731 1.00 96.88 76 MET A O 1
ATOM 607 N N . THR A 1 77 ? -0.135 -5.818 -11.012 1.00 96.38 77 THR A N 1
ATOM 608 C CA . THR A 1 77 ? 0.512 -5.651 -12.320 1.00 96.38 77 THR A CA 1
ATOM 609 C C . THR A 1 77 ? 1.597 -6.704 -12.561 1.00 96.38 77 THR A C 1
ATOM 611 O O . THR A 1 77 ? 2.284 -7.137 -11.636 1.00 96.38 77 THR A O 1
ATOM 614 N N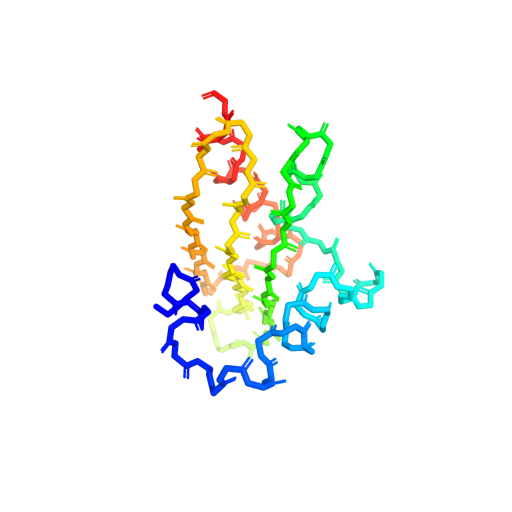 . ASP A 1 78 ? 1.726 -7.137 -13.811 1.00 97.31 78 ASP A N 1
ATOM 615 C CA . ASP A 1 78 ? 2.812 -7.987 -14.308 1.00 97.31 78 ASP A CA 1
ATOM 616 C C . ASP A 1 78 ? 3.262 -7.442 -15.666 1.00 97.31 78 ASP A C 1
ATOM 618 O O . ASP A 1 78 ? 2.507 -6.740 -16.345 1.00 97.31 78 ASP A O 1
ATOM 622 N N . GLY A 1 79 ? 4.496 -7.749 -16.050 1.00 97.88 79 GLY A N 1
ATOM 623 C CA . GLY A 1 79 ? 5.135 -7.173 -17.226 1.00 97.88 79 GLY A CA 1
ATOM 624 C C . GLY A 1 79 ? 5.564 -5.718 -17.042 1.00 97.88 79 GLY A C 1
ATOM 625 O O . GLY A 1 79 ? 5.818 -5.030 -18.030 1.00 97.88 79 GLY A O 1
ATOM 626 N N . ASP A 1 80 ? 5.667 -5.238 -15.798 1.00 97.94 80 ASP A N 1
ATOM 627 C CA . ASP A 1 80 ? 6.161 -3.889 -15.545 1.00 97.94 80 ASP A CA 1
ATOM 628 C C . ASP A 1 80 ? 7.635 -3.789 -15.975 1.00 97.94 80 ASP A C 1
ATOM 630 O O . ASP A 1 80 ? 8.432 -4.690 -15.688 1.00 97.94 80 ASP A O 1
ATOM 634 N N . PRO A 1 81 ? 8.056 -2.687 -16.621 1.00 97.88 81 PRO A N 1
ATOM 635 C CA . PRO A 1 81 ? 9.437 -2.517 -17.071 1.00 97.88 81 PRO A CA 1
ATOM 636 C C . PRO A 1 81 ? 10.442 -2.418 -15.910 1.00 97.88 81 PRO A C 1
ATOM 638 O O . PRO A 1 81 ? 11.642 -2.583 -16.115 1.00 97.88 81 PRO A O 1
ATOM 641 N N . SER A 1 82 ? 9.980 -2.121 -14.692 1.00 97.81 82 SER A N 1
ATOM 642 C CA . SER A 1 82 ? 10.783 -2.143 -13.466 1.00 97.81 82 SER A CA 1
ATOM 643 C C . SER A 1 82 ? 9.890 -2.209 -12.225 1.00 97.81 82 SER A C 1
ATOM 645 O O . SER A 1 82 ? 8.711 -1.863 -12.288 1.00 97.81 82 SER A O 1
ATOM 647 N N . MET A 1 83 ? 10.471 -2.558 -11.071 1.00 96.88 83 MET A N 1
ATOM 648 C CA . MET A 1 83 ? 9.766 -2.482 -9.787 1.00 96.88 83 MET A CA 1
ATOM 649 C C . MET A 1 83 ? 9.266 -1.057 -9.509 1.00 96.88 83 MET A C 1
ATOM 651 O O . MET A 1 83 ? 8.133 -0.878 -9.077 1.00 96.88 83 MET A O 1
ATOM 655 N N . ALA A 1 84 ? 10.087 -0.041 -9.801 1.00 98.12 84 ALA A N 1
ATOM 656 C CA . ALA A 1 84 ? 9.730 1.362 -9.596 1.00 98.12 84 ALA A CA 1
ATOM 657 C C . ALA A 1 84 ? 8.477 1.761 -10.390 1.00 98.12 84 ALA A C 1
ATOM 659 O O . ALA A 1 84 ? 7.582 2.389 -9.835 1.00 98.12 84 ALA A O 1
ATOM 660 N N . TYR A 1 85 ? 8.365 1.314 -11.644 1.00 98.25 85 TYR A N 1
ATOM 661 C CA . TYR A 1 85 ? 7.171 1.554 -12.458 1.00 98.25 85 TYR A CA 1
ATOM 662 C C . TYR A 1 85 ? 5.908 0.939 -11.834 1.00 98.25 85 TYR A C 1
ATOM 664 O O . TYR A 1 85 ? 4.860 1.586 -11.776 1.00 98.25 85 TYR A O 1
ATOM 672 N N . GLY A 1 86 ? 6.003 -0.294 -11.330 1.00 98.31 86 GLY A N 1
ATOM 673 C CA . GLY A 1 86 ? 4.891 -0.941 -10.634 1.00 98.31 86 GLY A CA 1
ATOM 674 C C . GLY A 1 86 ? 4.504 -0.208 -9.345 1.00 98.31 86 GLY A C 1
ATOM 675 O O . GLY A 1 86 ? 3.322 0.031 -9.092 1.00 98.31 86 GLY A O 1
ATOM 676 N N . ILE A 1 87 ? 5.491 0.243 -8.559 1.00 98.56 87 ILE A N 1
ATOM 677 C CA . ILE A 1 87 ? 5.257 1.076 -7.368 1.00 98.56 87 ILE A CA 1
ATOM 678 C C . ILE A 1 87 ? 4.531 2.373 -7.749 1.00 98.56 87 ILE A C 1
ATOM 680 O O . ILE A 1 87 ? 3.546 2.732 -7.101 1.00 98.56 87 ILE A O 1
ATOM 684 N N . ASP A 1 88 ? 4.978 3.067 -8.795 1.00 98.62 88 ASP A N 1
ATOM 685 C CA . ASP A 1 88 ? 4.356 4.306 -9.274 1.00 98.62 88 ASP A CA 1
ATOM 686 C C . ASP A 1 88 ? 2.923 4.070 -9.760 1.00 98.62 88 ASP A C 1
ATOM 688 O O . ASP A 1 88 ? 2.030 4.864 -9.459 1.00 98.62 88 ASP A O 1
ATOM 692 N N . THR A 1 89 ? 2.665 2.938 -10.417 1.00 98.44 89 THR A N 1
ATOM 693 C CA . THR A 1 89 ? 1.313 2.527 -10.817 1.00 98.44 89 THR A CA 1
ATOM 694 C C . THR A 1 89 ? 0.405 2.340 -9.601 1.00 98.44 89 THR A C 1
ATOM 696 O O . THR A 1 89 ? -0.705 2.876 -9.562 1.00 98.44 89 THR A O 1
ATOM 699 N N . ILE A 1 90 ? 0.882 1.647 -8.562 1.00 98.69 90 ILE A N 1
ATOM 700 C CA . ILE A 1 90 ? 0.140 1.450 -7.306 1.00 98.69 90 ILE A CA 1
ATOM 701 C C . ILE A 1 90 ? -0.162 2.795 -6.635 1.00 98.69 90 ILE A C 1
ATOM 703 O O . ILE A 1 90 ? -1.288 3.021 -6.177 1.00 98.69 90 ILE A O 1
ATOM 707 N N . GLN A 1 91 ? 0.816 3.702 -6.586 1.00 98.62 91 GLN A N 1
ATOM 708 C CA . GLN A 1 91 ? 0.629 5.041 -6.027 1.00 98.62 91 GLN A CA 1
ATOM 709 C C . GLN A 1 91 ? -0.386 5.855 -6.836 1.00 98.62 91 GLN A C 1
ATOM 711 O O . GLN A 1 91 ? -1.288 6.447 -6.245 1.00 98.62 91 GLN A O 1
ATOM 716 N N . GLY A 1 92 ? -0.294 5.835 -8.168 1.00 98.44 92 GLY A N 1
ATOM 717 C CA . GLY A 1 92 ? -1.21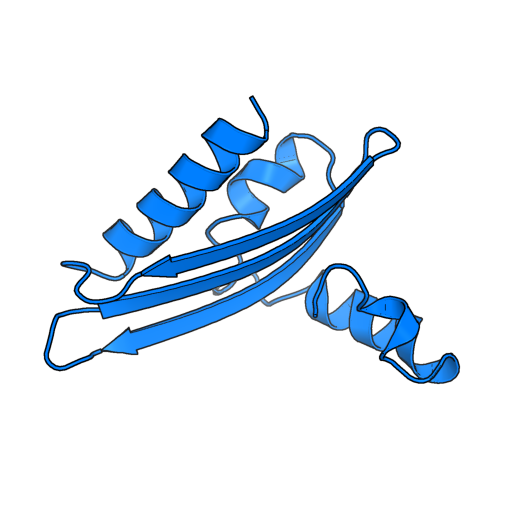3 6.535 -9.064 1.00 98.44 92 GLY A CA 1
ATOM 718 C C . GLY A 1 92 ? -2.658 6.072 -8.893 1.00 98.44 92 GLY A C 1
ATOM 719 O O . GLY A 1 92 ? -3.540 6.893 -8.652 1.00 98.44 92 GLY A O 1
ATOM 720 N N . VAL A 1 93 ? -2.896 4.756 -8.909 1.00 98.25 93 VAL A N 1
ATOM 721 C CA . VAL A 1 93 ? -4.236 4.184 -8.682 1.00 98.25 93 VAL A CA 1
ATOM 722 C C . VAL A 1 93 ? -4.762 4.543 -7.289 1.00 98.25 93 VAL A C 1
ATOM 724 O O . VAL A 1 93 ? -5.931 4.900 -7.142 1.00 98.25 93 VAL A O 1
ATOM 727 N N . THR A 1 94 ? -3.906 4.494 -6.262 1.00 98.25 94 THR A N 1
ATOM 728 C CA . THR A 1 94 ? -4.292 4.894 -4.901 1.00 98.25 94 THR A CA 1
ATOM 729 C C . THR A 1 94 ? -4.686 6.368 -4.852 1.00 98.25 94 THR A C 1
ATOM 731 O O . THR A 1 94 ? -5.726 6.698 -4.292 1.00 98.25 94 THR A O 1
ATOM 734 N N . ALA A 1 95 ? -3.899 7.255 -5.461 1.00 97.94 95 ALA A N 1
ATOM 735 C CA . ALA A 1 95 ? -4.190 8.684 -5.495 1.00 97.94 95 ALA A CA 1
ATOM 736 C C . ALA A 1 95 ? -5.505 8.977 -6.231 1.00 97.94 95 ALA A C 1
ATOM 738 O O . ALA A 1 95 ? -6.318 9.744 -5.725 1.00 97.94 95 ALA A O 1
ATOM 739 N N . SER A 1 96 ? -5.763 8.317 -7.364 1.00 97.56 96 SER A N 1
ATOM 740 C CA . SER A 1 96 ? -7.034 8.450 -8.089 1.00 97.56 96 SER A CA 1
ATOM 741 C C . SER A 1 96 ? -8.244 7.958 -7.294 1.00 97.56 96 SER A C 1
ATOM 743 O O . SER A 1 96 ? -9.335 8.482 -7.477 1.00 97.56 96 SER A O 1
ATOM 745 N N . LEU A 1 97 ? -8.078 6.958 -6.422 1.00 95.19 97 LEU A N 1
ATOM 746 C CA . LEU A 1 97 ? -9.161 6.458 -5.571 1.00 95.19 97 LEU A CA 1
ATOM 747 C C . LEU A 1 97 ? -9.451 7.377 -4.372 1.00 95.19 97 LEU A C 1
ATOM 749 O O . LEU A 1 97 ? -10.585 7.419 -3.895 1.00 95.19 97 LEU A O 1
ATOM 753 N N . LEU A 1 98 ? -8.423 8.038 -3.833 1.00 94.25 98 LEU A N 1
ATOM 754 C CA . LEU A 1 98 ? -8.520 8.849 -2.612 1.00 94.25 98 LEU A CA 1
ATOM 755 C C . LEU A 1 98 ? -8.717 10.351 -2.867 1.00 94.25 98 LEU A C 1
ATOM 757 O O . LEU A 1 98 ? -8.962 11.070 -1.896 1.00 94.25 98 LEU A O 1
ATOM 761 N N . GLY A 1 99 ? -8.588 10.792 -4.122 1.00 80.00 99 GLY A N 1
ATOM 762 C CA . GLY A 1 99 ? -8.835 12.159 -4.593 1.00 80.00 99 GLY A CA 1
ATOM 763 C C . GLY A 1 99 ? -10.311 12.470 -4.787 1.00 80.00 99 GLY A C 1
ATOM 764 O O . GLY A 1 99 ? -10.984 11.703 -5.507 1.00 80.00 99 GLY A O 1
#